Protein AF-A0A2E6XDB7-F1 (afdb_monomer_lite)

Radius of gyration: 21.29 Å; chains: 1; bounding box: 49×50×43 Å

Structure (mmCIF, N/CA/C/O backbone):
data_AF-A0A2E6XDB7-F1
#
_entry.id   AF-A0A2E6XDB7-F1
#
loop_
_atom_site.group_PDB
_atom_site.id
_atom_site.type_symbol
_atom_site.label_atom_id
_atom_site.label_alt_id
_atom_site.label_comp_id
_atom_site.label_asym_id
_atom_site.label_entity_id
_atom_site.label_seq_id
_atom_site.pdbx_PDB_ins_code
_atom_site.Cartn_x
_atom_site.Cartn_y
_atom_site.Cartn_z
_atom_site.occupancy
_atom_site.B_iso_or_equiv
_atom_site.auth_seq_id
_atom_site.auth_comp_id
_atom_site.auth_asym_id
_atom_site.auth_atom_id
_atom_site.pdbx_PDB_model_num
ATOM 1 N N . MET A 1 1 ? 26.866 -33.832 -23.542 1.00 48.91 1 MET A N 1
ATOM 2 C CA . MET A 1 1 ? 25.543 -33.425 -23.009 1.00 48.91 1 MET A CA 1
ATOM 3 C C . MET A 1 1 ? 25.475 -31.968 -22.519 1.00 48.91 1 MET A C 1
ATOM 5 O O . MET A 1 1 ? 24.400 -31.546 -22.131 1.00 48.91 1 MET A O 1
ATOM 9 N N . SER A 1 2 ? 26.541 -31.157 -22.589 1.00 54.69 2 SER A N 1
ATOM 10 C CA . SER A 1 2 ? 26.576 -29.795 -22.012 1.00 54.69 2 SER A CA 1
ATOM 11 C C . SER A 1 2 ? 25.987 -28.664 -22.872 1.00 54.69 2 SER A C 1
ATOM 13 O O . SER A 1 2 ? 25.893 -27.544 -22.392 1.00 54.69 2 SER A O 1
ATOM 15 N N . LYS A 1 3 ? 25.581 -28.919 -24.125 1.00 56.91 3 LYS A N 1
ATOM 16 C CA . LYS A 1 3 ? 25.067 -27.870 -25.036 1.00 56.91 3 LYS A CA 1
ATOM 17 C C . LYS A 1 3 ? 23.538 -27.750 -25.086 1.00 56.91 3 LYS A C 1
ATOM 19 O O . LYS A 1 3 ? 23.031 -26.788 -25.645 1.00 56.91 3 LYS A O 1
ATOM 24 N N . GLN A 1 4 ? 22.802 -28.694 -24.490 1.00 57.06 4 GLN A N 1
ATOM 25 C CA . GLN A 1 4 ? 21.331 -28.704 -24.548 1.00 57.06 4 GLN A CA 1
ATOM 26 C C . GLN A 1 4 ? 20.704 -27.535 -23.770 1.00 57.06 4 GLN A C 1
ATOM 28 O O . GLN A 1 4 ? 19.757 -26.925 -24.251 1.00 57.06 4 GLN A O 1
ATOM 33 N N . ALA A 1 5 ? 21.296 -27.148 -22.633 1.00 57.84 5 ALA A N 1
ATOM 34 C CA . ALA A 1 5 ? 20.873 -25.963 -21.881 1.00 57.84 5 ALA A CA 1
ATOM 35 C C . ALA A 1 5 ? 21.077 -24.655 -22.675 1.00 57.84 5 ALA A C 1
ATOM 37 O O . ALA A 1 5 ? 20.248 -23.756 -22.592 1.00 57.84 5 ALA A O 1
ATOM 38 N N . GLY A 1 6 ? 22.121 -24.573 -23.511 1.00 58.56 6 GLY A N 1
ATOM 39 C CA . GLY A 1 6 ? 22.354 -23.430 -24.403 1.00 58.56 6 GLY A CA 1
ATOM 40 C C . GLY A 1 6 ? 21.320 -23.324 -25.530 1.00 58.56 6 GLY A C 1
ATOM 41 O O . GLY A 1 6 ? 20.831 -22.234 -25.805 1.00 58.56 6 GLY A O 1
ATOM 42 N N . TYR A 1 7 ? 20.898 -24.448 -26.124 1.00 61.88 7 TYR A N 1
ATOM 43 C CA . TYR A 1 7 ? 19.844 -24.447 -27.153 1.00 61.88 7 TYR A CA 1
ATOM 44 C C . TYR A 1 7 ? 18.469 -24.014 -26.623 1.00 61.88 7 TYR A C 1
ATOM 46 O O . TYR A 1 7 ? 17.665 -23.488 -27.386 1.00 61.88 7 TYR A O 1
ATOM 54 N N . MET A 1 8 ? 18.207 -24.202 -25.326 1.00 60.59 8 MET A N 1
ATOM 55 C CA . MET A 1 8 ? 16.996 -23.714 -24.653 1.00 60.59 8 MET A CA 1
ATOM 56 C C . MET A 1 8 ? 17.169 -22.316 -24.047 1.00 60.59 8 MET A C 1
ATOM 58 O O . MET A 1 8 ? 16.264 -21.834 -23.367 1.00 60.59 8 MET A O 1
ATOM 62 N N . GLY A 1 9 ? 18.319 -21.669 -24.259 1.00 55.47 9 GLY A N 1
ATOM 63 C CA . GLY A 1 9 ? 18.545 -20.327 -23.751 1.00 55.47 9 GLY A CA 1
ATOM 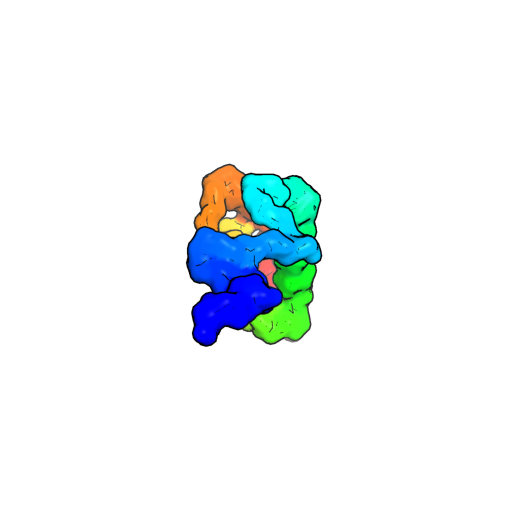64 C C . GLY A 1 9 ? 18.711 -20.273 -22.228 1.00 55.47 9 GLY A C 1
ATOM 65 O O . GLY A 1 9 ? 18.148 -19.419 -21.555 1.00 55.47 9 GLY A O 1
ATOM 66 N N . GLN A 1 10 ? 19.448 -21.209 -21.643 1.00 59.31 10 GLN A N 1
ATOM 67 C CA . GLN A 1 10 ? 19.733 -21.234 -20.207 1.00 59.31 10 GLN A CA 1
ATOM 68 C C . GLN A 1 10 ? 21.232 -21.431 -19.961 1.00 59.31 10 GLN A C 1
ATOM 70 O O . GLN A 1 10 ? 21.656 -22.394 -19.321 1.00 59.31 10 GLN A O 1
ATOM 75 N N . GLU A 1 11 ? 22.064 -20.528 -20.491 1.00 64.75 11 GLU A N 1
ATOM 76 C CA . GLU A 1 11 ? 23.486 -20.503 -20.140 1.00 64.75 11 GLU A CA 1
ATOM 77 C C . GLU A 1 11 ? 23.700 -19.846 -18.770 1.00 64.75 11 GLU A C 1
ATOM 79 O O . GLU A 1 11 ? 23.229 -18.742 -18.505 1.00 64.75 11 GLU A O 1
ATOM 84 N N . LEU A 1 12 ? 24.452 -20.532 -17.902 1.00 53.47 12 LEU A N 1
ATOM 85 C CA . LEU A 1 12 ? 24.605 -20.197 -16.480 1.00 53.47 12 LEU A CA 1
ATOM 86 C C . LEU A 1 12 ? 25.212 -18.802 -16.225 1.00 53.47 12 LEU A C 1
ATOM 88 O O . LEU A 1 12 ? 24.960 -18.208 -15.182 1.00 53.47 12 LEU A O 1
ATOM 92 N N . LEU A 1 13 ? 26.021 -18.298 -17.164 1.00 56.72 13 LEU A N 1
ATOM 93 C CA . LEU A 1 13 ? 26.727 -17.011 -17.076 1.00 56.72 13 LEU A CA 1
ATOM 94 C C . LEU A 1 13 ? 26.396 -16.064 -18.242 1.00 56.72 13 LEU A C 1
ATOM 96 O O . LEU A 1 13 ? 27.038 -15.028 -18.387 1.00 56.72 13 LEU A O 1
ATOM 100 N N . ASN A 1 14 ? 25.421 -16.423 -19.080 1.00 50.94 14 ASN A N 1
ATOM 101 C CA . ASN A 1 14 ? 25.024 -15.635 -20.242 1.00 50.94 14 ASN A CA 1
ATOM 102 C C . ASN A 1 14 ? 23.542 -15.890 -20.573 1.00 50.94 14 ASN A C 1
ATOM 104 O O . ASN A 1 14 ? 23.228 -16.495 -21.601 1.00 50.94 14 ASN A O 1
ATOM 108 N N . PRO A 1 15 ? 22.613 -15.527 -19.669 1.00 49.38 15 PRO A N 1
ATOM 109 C CA . PRO A 1 15 ? 21.199 -15.752 -19.921 1.00 49.38 15 PRO A CA 1
ATOM 110 C C . PRO A 1 15 ? 20.802 -15.020 -21.215 1.00 49.38 15 PRO A C 1
ATOM 112 O O . PRO A 1 15 ? 21.183 -13.862 -21.403 1.00 49.38 15 PRO A O 1
ATOM 115 N N . PRO A 1 16 ? 20.075 -15.673 -22.132 1.00 45.62 16 PRO A N 1
ATOM 116 C CA . PRO A 1 16 ? 19.696 -15.065 -23.393 1.00 45.62 16 PRO A CA 1
ATOM 117 C C . PRO A 1 16 ? 18.766 -13.875 -23.162 1.00 45.62 16 PRO A C 1
ATOM 119 O O . PRO A 1 16 ? 17.914 -13.865 -22.271 1.00 45.62 16 PRO A O 1
ATOM 122 N N . SER A 1 17 ? 18.879 -12.910 -24.068 1.00 54.47 17 SER A N 1
ATOM 123 C CA . SER A 1 17 ? 17.811 -11.966 -24.362 1.00 54.47 17 SER A CA 1
ATOM 124 C C . SER A 1 17 ? 16.621 -12.760 -24.894 1.00 54.47 17 SER A C 1
ATOM 126 O O . SER A 1 17 ? 16.623 -13.191 -26.046 1.00 54.47 17 SER A O 1
ATOM 128 N N . VAL A 1 18 ? 15.595 -12.962 -24.072 1.00 52.28 18 VAL A N 1
ATOM 129 C CA . VAL A 1 18 ? 14.279 -13.293 -24.615 1.00 52.28 18 VAL A CA 1
ATOM 130 C C . VAL A 1 18 ? 13.813 -12.057 -25.381 1.00 52.28 18 VAL A C 1
ATOM 132 O O . VAL A 1 18 ? 13.818 -10.956 -24.827 1.00 52.28 18 VAL A O 1
ATOM 135 N N . GLU A 1 19 ? 13.457 -12.196 -26.657 1.00 56.00 19 GLU A N 1
ATOM 136 C CA . GLU A 1 19 ? 12.737 -11.146 -27.383 1.00 56.00 19 GLU A CA 1
ATOM 137 C C . GLU A 1 19 ? 11.478 -10.783 -26.578 1.00 56.00 19 GLU A C 1
ATOM 139 O O . GLU A 1 19 ? 10.475 -11.491 -26.598 1.00 56.00 19 GLU A O 1
ATOM 144 N N . GLY A 1 20 ? 11.572 -9.724 -25.770 1.00 51.97 20 GLY A N 1
ATOM 145 C CA . GLY A 1 20 ? 10.521 -9.292 -24.851 1.00 51.97 20 GLY A CA 1
ATOM 146 C C . GLY A 1 20 ? 11.003 -8.757 -23.500 1.00 51.97 20 GLY A C 1
ATOM 147 O O . GLY A 1 20 ? 10.253 -8.027 -22.856 1.00 51.97 20 GLY A O 1
ATOM 148 N N . TRP A 1 21 ? 12.232 -9.052 -23.061 1.00 52.66 21 TRP A N 1
ATOM 149 C CA . TRP A 1 21 ? 12.793 -8.461 -21.839 1.00 52.66 21 TRP A CA 1
ATOM 150 C C . TRP A 1 21 ? 13.945 -7.536 -22.207 1.00 52.66 21 TRP A C 1
ATOM 152 O O . TRP A 1 21 ? 15.043 -7.983 -22.524 1.00 52.66 21 TRP A O 1
ATOM 162 N N . HIS A 1 22 ? 13.705 -6.226 -22.143 1.00 52.47 22 HIS A N 1
ATOM 163 C CA . HIS A 1 22 ? 14.794 -5.257 -22.151 1.00 52.47 22 HIS A CA 1
ATOM 164 C C . HIS A 1 22 ? 15.613 -5.471 -20.874 1.00 52.47 22 HIS A C 1
ATOM 166 O O . HIS A 1 22 ? 15.186 -5.071 -19.798 1.00 52.47 22 HIS A O 1
ATOM 172 N N . THR A 1 23 ? 16.751 -6.152 -20.956 1.00 49.47 23 THR A N 1
ATOM 173 C CA . THR A 1 23 ? 17.781 -6.117 -19.909 1.00 49.47 23 THR A CA 1
ATOM 174 C C . THR A 1 23 ? 18.713 -4.923 -20.147 1.00 49.47 23 THR A C 1
ATOM 176 O O . THR A 1 23 ? 18.912 -4.520 -21.291 1.00 49.47 23 THR A O 1
ATOM 179 N N . GLY A 1 24 ? 19.305 -4.367 -19.084 1.00 54.66 24 GLY A N 1
ATOM 180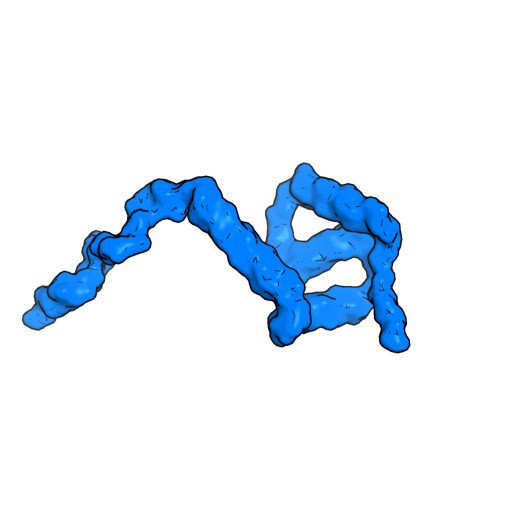 C CA . GLY A 1 24 ? 20.056 -3.096 -19.107 1.00 54.66 24 GLY A CA 1
ATOM 181 C C . GLY A 1 24 ? 19.245 -1.960 -18.476 1.00 54.66 24 GLY A C 1
ATOM 182 O O . GLY A 1 24 ? 18.038 -2.106 -18.369 1.00 54.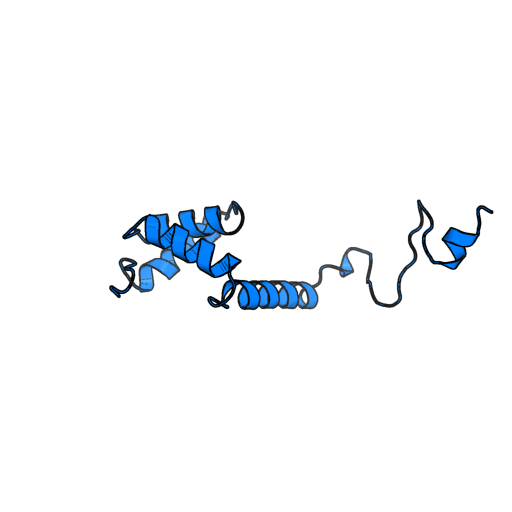66 24 GLY A O 1
ATOM 183 N N . ILE A 1 25 ? 19.876 -0.863 -18.024 1.00 53.59 25 ILE A N 1
ATOM 184 C CA . ILE A 1 25 ? 19.276 0.222 -17.194 1.00 53.59 25 ILE A CA 1
ATOM 185 C C . ILE A 1 25 ? 17.914 0.721 -17.737 1.00 53.59 25 ILE A C 1
ATOM 187 O O . ILE A 1 25 ? 17.022 1.058 -16.962 1.00 53.59 25 ILE A O 1
ATOM 191 N N . GLU A 1 26 ? 17.716 0.635 -19.053 1.00 54.91 26 GLU A N 1
ATOM 192 C CA . GLU A 1 26 ? 16.483 0.946 -19.793 1.00 54.91 26 GLU A CA 1
ATOM 193 C C . GLU A 1 26 ? 15.236 0.117 -19.405 1.00 54.91 26 GLU A C 1
ATOM 195 O O . GLU A 1 26 ? 14.105 0.485 -19.743 1.00 54.91 26 GLU A O 1
ATOM 200 N N . TRP A 1 27 ? 15.406 -0.995 -18.678 1.00 57.44 27 TRP A N 1
ATOM 201 C CA . TRP A 1 27 ? 14.309 -1.817 -18.145 1.00 57.44 27 TRP A CA 1
ATOM 202 C C . TRP A 1 27 ? 13.453 -1.082 -17.104 1.00 57.44 27 TRP A C 1
ATOM 204 O O . TRP A 1 27 ? 12.290 -1.437 -16.888 1.00 57.44 27 TRP A O 1
ATOM 214 N N . ILE A 1 28 ? 14.028 -0.058 -16.463 1.00 64.50 28 ILE A N 1
ATOM 215 C CA . ILE A 1 28 ? 13.323 0.913 -15.629 1.00 64.50 28 ILE A CA 1
ATOM 216 C C . ILE A 1 28 ? 13.237 2.209 -16.426 1.00 64.50 28 ILE A C 1
ATOM 218 O O . ILE A 1 28 ? 14.109 3.067 -16.368 1.00 64.50 28 ILE A O 1
ATOM 222 N N . ASN A 1 29 ? 12.140 2.361 -17.153 1.00 81.06 29 ASN A N 1
ATOM 223 C CA . ASN A 1 29 ? 11.768 3.621 -17.790 1.00 81.06 29 ASN A CA 1
ATOM 224 C C . ASN A 1 29 ? 10.449 4.149 -17.216 1.00 81.06 29 ASN A C 1
ATOM 226 O O . ASN A 1 29 ? 9.690 3.409 -16.581 1.00 81.06 29 ASN A O 1
ATOM 230 N N . SER A 1 30 ? 10.156 5.425 -17.470 1.00 84.00 30 SER A N 1
ATOM 231 C CA . SER A 1 30 ? 8.954 6.106 -16.971 1.00 84.00 30 SER A CA 1
ATOM 232 C C . SER A 1 30 ? 7.656 5.370 -17.326 1.00 84.00 30 SER A C 1
ATOM 234 O O . SER A 1 30 ? 6.765 5.258 -16.486 1.00 84.00 30 SER A O 1
ATOM 236 N N . GLY A 1 31 ? 7.567 4.791 -18.528 1.00 84.06 31 GLY A N 1
ATOM 237 C CA . GLY A 1 31 ? 6.407 4.012 -18.965 1.00 84.06 31 GLY A CA 1
ATOM 238 C C . GLY A 1 31 ? 6.228 2.712 -18.177 1.00 84.06 31 GLY A C 1
ATOM 239 O O . GLY A 1 31 ? 5.135 2.414 -17.695 1.00 84.06 31 GLY A O 1
ATOM 240 N N . SER A 1 32 ? 7.303 1.943 -18.004 1.00 80.44 32 SER A N 1
ATOM 241 C CA . SER A 1 32 ? 7.299 0.712 -17.205 1.00 80.44 32 SER A CA 1
ATOM 242 C C . SER A 1 32 ? 7.032 0.984 -15.719 1.00 80.44 32 SER A C 1
ATOM 244 O O . SER A 1 32 ? 6.321 0.211 -15.077 1.00 80.44 32 SER A O 1
ATOM 246 N N . LEU A 1 33 ? 7.529 2.106 -15.188 1.00 82.62 33 LEU A N 1
ATOM 247 C CA . LEU A 1 33 ? 7.287 2.548 -13.818 1.00 82.62 33 LEU A CA 1
ATOM 248 C C . LEU A 1 33 ? 5.816 2.918 -13.612 1.00 82.62 33 LEU A C 1
ATOM 250 O O . LEU A 1 33 ? 5.194 2.412 -12.683 1.00 82.62 33 LEU A O 1
ATOM 254 N N . MET A 1 34 ? 5.242 3.723 -14.511 1.00 87.56 34 MET A N 1
ATOM 255 C CA . MET A 1 34 ? 3.825 4.095 -14.460 1.00 87.56 34 MET A CA 1
ATOM 256 C C . MET A 1 34 ? 2.923 2.856 -14.488 1.00 87.56 34 MET A C 1
ATOM 258 O O . MET A 1 34 ? 2.002 2.737 -13.686 1.00 87.56 34 MET A O 1
ATOM 262 N N . LYS A 1 35 ? 3.230 1.881 -15.355 1.00 85.62 35 LYS A N 1
ATOM 263 C CA . LYS A 1 35 ? 2.493 0.608 -15.406 1.00 85.62 35 LYS A CA 1
ATOM 264 C C . LYS A 1 35 ? 2.556 -0.157 -14.082 1.00 85.62 35 LYS A C 1
ATOM 266 O O . LYS A 1 35 ? 1.542 -0.704 -13.664 1.00 85.62 35 LYS A O 1
ATOM 271 N N . ARG A 1 3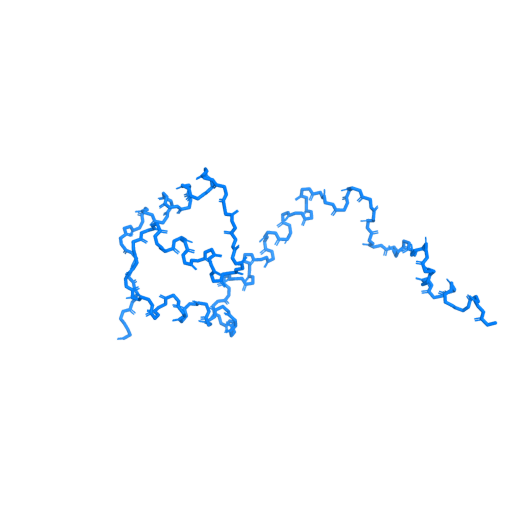6 ? 3.714 -0.189 -13.410 1.00 87.19 36 ARG A N 1
ATOM 272 C CA . ARG A 1 36 ? 3.858 -0.842 -12.094 1.00 87.19 36 ARG A CA 1
ATOM 273 C C . ARG A 1 36 ? 3.074 -0.110 -11.007 1.00 87.19 36 ARG A C 1
ATOM 275 O O . ARG A 1 36 ? 2.422 -0.774 -10.210 1.00 87.19 36 ARG A O 1
ATOM 282 N N . ILE A 1 37 ? 3.112 1.224 -10.995 1.00 89.94 37 ILE A N 1
ATOM 283 C CA . ILE A 1 37 ? 2.342 2.041 -10.046 1.00 89.94 37 ILE A CA 1
ATOM 284 C C . ILE A 1 37 ? 0.846 1.771 -10.218 1.00 89.94 37 ILE A C 1
ATOM 286 O O . ILE A 1 37 ? 0.181 1.439 -9.242 1.00 89.94 37 ILE A O 1
ATOM 290 N N . ASN A 1 38 ? 0.343 1.825 -11.453 1.00 90.62 38 ASN A N 1
ATOM 291 C CA . ASN A 1 38 ? -1.068 1.565 -11.738 1.00 90.62 38 ASN A CA 1
ATOM 292 C C . ASN A 1 38 ? -1.463 0.134 -11.374 1.00 90.62 38 ASN A C 1
ATOM 294 O O . ASN A 1 38 ? -2.469 -0.058 -10.706 1.00 90.62 38 ASN A O 1
ATOM 298 N N . PHE A 1 39 ? -0.639 -0.862 -11.719 1.00 92.19 39 PHE A N 1
ATOM 299 C CA . PHE A 1 39 ? -0.896 -2.246 -11.324 1.00 92.19 39 PHE A CA 1
ATOM 300 C C . PHE A 1 39 ? -1.029 -2.379 -9.802 1.00 92.19 39 PHE A C 1
ATOM 302 O O . PHE A 1 39 ? -1.998 -2.956 -9.325 1.00 92.19 39 PHE A O 1
ATOM 309 N N . VAL A 1 40 ? -0.093 -1.825 -9.024 1.00 90.81 40 VAL A N 1
ATOM 310 C CA . VAL A 1 40 ? -0.163 -1.885 -7.555 1.00 90.81 40 VAL A CA 1
ATOM 311 C C . VAL A 1 40 ? -1.392 -1.141 -7.028 1.00 90.81 40 VAL A C 1
ATOM 313 O O . VAL A 1 40 ? -2.069 -1.666 -6.145 1.00 90.81 40 VAL A O 1
ATOM 316 N N . ALA A 1 41 ? -1.713 0.030 -7.585 1.00 92.56 41 ALA A N 1
ATOM 317 C CA . ALA A 1 41 ? -2.910 0.784 -7.225 1.00 92.56 41 ALA A CA 1
ATOM 318 C C . ALA A 1 41 ? -4.194 -0.022 -7.489 1.00 92.56 41 ALA A C 1
ATOM 320 O O . ALA A 1 41 ? -5.043 -0.101 -6.605 1.00 92.56 41 ALA A O 1
ATOM 321 N N . ASP A 1 42 ? -4.296 -0.699 -8.635 1.00 93.19 42 ASP A N 1
ATOM 322 C CA . ASP A 1 42 ? -5.429 -1.566 -8.975 1.00 93.19 42 ASP A CA 1
ATOM 323 C C . ASP A 1 42 ? -5.511 -2.782 -8.038 1.00 93.19 42 ASP A C 1
ATOM 325 O O . ASP A 1 42 ? -6.593 -3.164 -7.591 1.00 93.19 42 ASP A O 1
ATOM 329 N N . MET A 1 43 ? -4.371 -3.402 -7.704 1.00 91.38 43 MET A N 1
ATOM 330 C CA . MET A 1 43 ? -4.346 -4.578 -6.827 1.00 91.38 43 MET A CA 1
ATOM 331 C C . MET A 1 43 ? -4.707 -4.238 -5.377 1.00 91.38 43 MET A C 1
ATOM 333 O O . MET A 1 43 ? -5.346 -5.059 -4.724 1.00 91.38 43 MET A O 1
ATOM 337 N N . ILE A 1 44 ? -4.279 -3.079 -4.865 1.00 91.38 44 ILE A N 1
ATOM 338 C CA . ILE A 1 44 ? -4.562 -2.639 -3.488 1.00 91.38 44 ILE A CA 1
ATOM 339 C C . ILE A 1 44 ? -5.942 -1.973 -3.390 1.00 91.38 44 ILE A C 1
ATOM 341 O O . ILE A 1 44 ? -6.598 -2.090 -2.359 1.00 91.38 44 ILE A O 1
ATOM 345 N N . GLY A 1 45 ? -6.403 -1.303 -4.449 1.00 91.94 45 GLY A N 1
ATOM 346 C CA . GLY A 1 45 ? -7.716 -0.655 -4.493 1.00 91.94 45 GLY A CA 1
ATOM 347 C C . GLY A 1 45 ? -8.891 -1.635 -4.558 1.00 91.94 45 GLY A C 1
ATOM 348 O O . GLY A 1 45 ? -10.002 -1.292 -4.156 1.00 91.94 45 GLY A O 1
ATOM 349 N N . ASP A 1 46 ? -8.659 -2.864 -5.022 1.00 95.06 46 ASP A N 1
ATOM 350 C CA . ASP A 1 46 ? -9.665 -3.924 -5.053 1.00 95.06 46 ASP A CA 1
ATOM 351 C C . ASP A 1 46 ? -9.853 -4.569 -3.666 1.00 95.06 46 ASP A C 1
ATOM 353 O O . ASP A 1 46 ? -9.184 -5.534 -3.280 1.00 95.06 46 ASP A O 1
ATOM 357 N N . THR A 1 47 ? -10.820 -4.037 -2.917 1.00 94.56 47 THR A N 1
ATOM 358 C CA . THR A 1 47 ? -11.167 -4.473 -1.555 1.00 94.56 47 THR A CA 1
ATOM 359 C C . THR A 1 47 ? -11.819 -5.858 -1.488 1.00 94.56 47 THR A C 1
ATOM 361 O O . THR A 1 47 ? -11.933 -6.421 -0.397 1.00 94.56 47 THR A O 1
ATOM 364 N N . SER A 1 48 ? -12.203 -6.449 -2.628 1.00 94.94 48 SER A N 1
ATOM 365 C CA . SER A 1 48 ? -12.738 -7.817 -2.680 1.00 94.94 48 SER A CA 1
ATOM 366 C C . SER A 1 48 ? -11.651 -8.882 -2.491 1.00 94.94 48 SER A C 1
ATOM 368 O O . SER A 1 48 ? -11.936 -10.032 -2.144 1.00 94.94 48 SER A O 1
ATOM 370 N N . ARG A 1 49 ? -10.380 -8.505 -2.678 1.00 95.31 49 ARG A N 1
ATOM 371 C CA . ARG A 1 49 ? -9.248 -9.424 -2.569 1.00 95.31 49 ARG A CA 1
ATOM 372 C C . ARG A 1 49 ? -9.028 -9.855 -1.124 1.00 95.31 49 ARG A C 1
ATOM 374 O O . ARG A 1 49 ? -8.883 -8.997 -0.253 1.00 95.31 49 ARG A O 1
ATOM 381 N N . PRO A 1 50 ? -8.843 -11.160 -0.853 1.00 96.00 50 PRO A N 1
ATOM 382 C CA . PRO A 1 50 ? -8.642 -11.650 0.510 1.00 96.00 50 PRO A CA 1
ATOM 383 C C . PRO A 1 50 ? -7.467 -10.992 1.246 1.00 96.00 50 PRO A C 1
ATOM 385 O O . PRO A 1 50 ? -7.550 -10.759 2.448 1.00 96.00 50 PRO A O 1
ATOM 388 N N . GLY A 1 51 ? -6.372 -10.683 0.542 1.00 93.50 51 GLY A N 1
ATOM 389 C CA . GLY A 1 51 ? -5.208 -10.007 1.127 1.00 93.50 51 GLY A CA 1
ATOM 390 C C . GLY A 1 51 ? -5.495 -8.555 1.516 1.00 93.50 51 GLY A C 1
ATOM 391 O O . GLY A 1 51 ? -5.192 -8.157 2.637 1.00 93.50 51 GLY A O 1
ATOM 392 N N . VAL A 1 52 ? -6.136 -7.796 0.623 1.00 95.25 52 VAL A N 1
ATOM 393 C CA . VAL A 1 52 ? -6.526 -6.399 0.873 1.00 95.25 52 VAL A CA 1
ATOM 394 C C . VAL A 1 52 ? -7.557 -6.331 1.992 1.00 95.25 52 VAL A C 1
ATOM 396 O O . VAL A 1 52 ? -7.388 -5.558 2.930 1.00 95.25 52 VAL A O 1
ATOM 399 N N . LYS A 1 53 ? -8.566 -7.211 1.969 1.00 95.19 53 LYS A N 1
ATOM 400 C CA . LYS A 1 53 ? -9.550 -7.307 3.047 1.00 95.19 53 LYS A CA 1
ATOM 401 C C . LYS A 1 53 ? -8.880 -7.553 4.401 1.00 95.19 53 LYS A C 1
ATOM 403 O O . LYS A 1 53 ? -9.214 -6.877 5.360 1.00 95.19 53 LYS A O 1
ATOM 408 N N . ARG A 1 54 ? -7.888 -8.447 4.486 1.00 94.94 54 ARG A N 1
ATOM 409 C CA . ARG A 1 54 ? -7.136 -8.672 5.737 1.00 94.94 54 ARG A CA 1
ATOM 410 C C . ARG A 1 54 ? -6.371 -7.434 6.205 1.00 94.94 54 ARG A C 1
ATOM 412 O O . ARG A 1 54 ? -6.260 -7.234 7.408 1.00 94.94 54 ARG A O 1
ATOM 419 N N . ILE A 1 55 ? -5.824 -6.629 5.292 1.00 94.88 55 ILE A N 1
ATOM 420 C CA . ILE A 1 55 ? -5.173 -5.356 5.645 1.00 94.88 55 ILE A CA 1
ATOM 421 C C . ILE A 1 55 ? -6.209 -4.390 6.230 1.00 94.88 55 ILE A C 1
ATOM 423 O O . ILE A 1 55 ? -5.982 -3.838 7.303 1.00 94.88 55 ILE A O 1
ATOM 427 N N . ILE A 1 56 ? -7.366 -4.252 5.578 1.00 93.69 56 ILE A N 1
ATOM 428 C CA . ILE A 1 56 ? -8.471 -3.404 6.046 1.00 93.69 56 ILE A CA 1
ATOM 429 C C . ILE A 1 56 ? -8.993 -3.885 7.405 1.00 93.69 56 ILE A C 1
ATOM 431 O O . ILE A 1 56 ? -9.098 -3.082 8.324 1.00 93.69 56 ILE A O 1
ATOM 435 N N . ASP A 1 57 ? -9.243 -5.186 7.569 1.00 94.00 57 ASP A N 1
ATOM 436 C CA . ASP A 1 57 ? -9.705 -5.782 8.827 1.00 94.00 57 ASP A CA 1
ATOM 437 C C . ASP A 1 57 ? -8.697 -5.513 9.966 1.00 94.00 57 ASP A C 1
ATOM 439 O O . ASP A 1 57 ? -9.086 -5.217 11.096 1.00 94.00 57 ASP A O 1
ATOM 443 N N . ARG A 1 58 ? -7.386 -5.572 9.674 1.00 93.94 58 ARG A N 1
ATOM 444 C CA . ARG A 1 58 ? -6.321 -5.245 10.639 1.00 93.94 58 ARG A CA 1
ATOM 445 C C . ARG A 1 58 ? -6.285 -3.764 10.993 1.00 93.94 58 ARG A C 1
ATOM 447 O O . ARG A 1 58 ? -6.054 -3.467 12.158 1.00 93.94 58 ARG A O 1
ATOM 454 N N . LEU A 1 59 ? -6.513 -2.858 10.040 1.00 93.00 59 LEU A N 1
ATOM 455 C CA . LEU A 1 59 ? -6.671 -1.428 10.330 1.00 93.00 59 LEU A CA 1
ATOM 456 C C . LEU A 1 59 ? -7.931 -1.185 11.174 1.00 93.00 59 LEU A C 1
ATOM 458 O O . LEU A 1 59 ? -7.897 -0.412 12.126 1.00 93.00 59 LEU A O 1
ATOM 462 N N . GLN A 1 60 ? -9.028 -1.884 10.873 1.00 91.75 60 GLN A N 1
ATOM 463 C CA . GLN A 1 60 ? -10.293 -1.750 11.594 1.00 91.75 60 GLN A CA 1
ATOM 464 C C . GLN A 1 60 ? -10.202 -2.207 13.045 1.00 91.75 60 GLN A C 1
ATOM 466 O O . GLN A 1 60 ? -10.756 -1.559 13.933 1.00 91.75 60 GLN A O 1
ATOM 471 N N . ALA A 1 61 ? -9.443 -3.269 13.304 1.00 91.94 61 ALA A N 1
ATOM 472 C CA . ALA A 1 61 ? -9.182 -3.752 14.654 1.00 91.94 61 ALA A CA 1
ATOM 473 C C . ALA A 1 61 ? -8.434 -2.738 15.545 1.00 91.94 61 ALA A C 1
ATOM 475 O O . ALA A 1 61 ? -8.461 -2.884 16.765 1.00 91.94 61 ALA A O 1
ATOM 476 N N . GLN A 1 62 ? -7.791 -1.716 14.967 1.00 89.44 62 GLN A N 1
ATOM 477 C CA . GLN A 1 62 ? -7.109 -0.657 15.721 1.00 89.44 62 GLN A CA 1
ATOM 478 C C . GLN A 1 62 ? -8.051 0.473 16.166 1.00 89.44 62 GLN A C 1
ATOM 480 O O . GLN A 1 62 ? -7.659 1.314 16.970 1.00 89.44 62 GLN A O 1
ATOM 48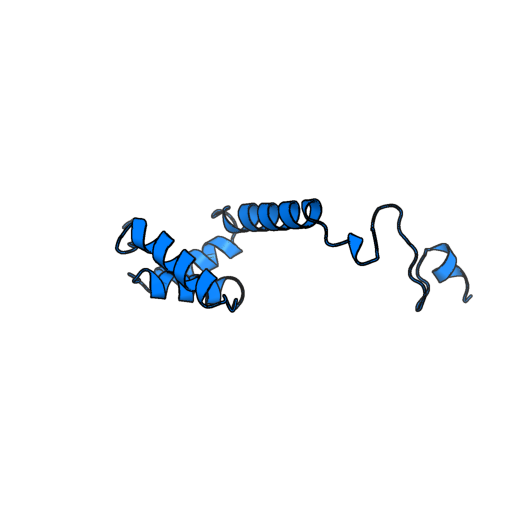5 N N . GLY A 1 63 ? -9.304 0.478 15.697 1.00 88.00 63 GLY A N 1
ATOM 486 C CA . GLY A 1 63 ? -10.300 1.485 16.056 1.00 88.00 63 GLY A CA 1
ATOM 487 C C . GLY A 1 63 ? -10.154 2.790 15.272 1.00 88.00 63 GLY A C 1
ATOM 488 O O . GLY A 1 63 ? -9.798 2.786 14.091 1.00 88.00 63 GLY A O 1
ATOM 489 N N . SER A 1 64 ? -10.511 3.902 15.916 1.00 87.12 64 SER A N 1
ATOM 490 C CA . SER A 1 64 ? -10.355 5.246 15.351 1.00 87.12 64 SER A CA 1
ATOM 491 C C . SER A 1 64 ? -8.888 5.655 15.391 1.00 87.12 64 SER A C 1
ATOM 493 O O . SER A 1 64 ? -8.259 5.571 16.443 1.00 87.12 64 SER A O 1
ATOM 495 N N . LEU A 1 65 ? -8.367 6.119 14.258 1.00 88.81 65 LEU A N 1
ATOM 496 C CA . LEU A 1 65 ? -6.973 6.532 14.107 1.00 88.81 65 LEU A CA 1
ATOM 497 C C . LEU A 1 65 ? -6.914 8.001 13.690 1.00 88.81 65 LEU A C 1
ATOM 499 O O . LEU A 1 65 ? -7.680 8.445 12.825 1.00 88.81 65 LEU A O 1
ATOM 503 N N . GLY A 1 66 ? -5.971 8.747 14.266 1.00 91.19 66 GLY A N 1
ATOM 504 C CA . GLY A 1 66 ? -5.616 10.063 13.747 1.00 91.19 66 GLY A CA 1
ATOM 505 C C . GLY A 1 66 ? -4.979 9.959 12.349 1.00 91.19 66 GLY A C 1
ATOM 506 O O . GLY A 1 66 ? -4.479 8.897 11.981 1.00 91.19 66 GLY A O 1
ATOM 507 N N . PRO A 1 67 ? -4.930 11.043 11.551 1.00 92.88 67 PRO A N 1
ATOM 508 C CA . PRO A 1 67 ? -4.371 10.996 10.195 1.00 92.88 67 PRO A CA 1
ATOM 509 C C . PRO A 1 67 ? -2.923 10.489 10.114 1.00 92.88 67 PRO A C 1
ATOM 511 O O . PRO A 1 67 ? -2.596 9.716 9.218 1.00 92.88 67 PRO A O 1
ATOM 514 N N . ALA A 1 68 ? -2.063 10.896 11.054 1.00 93.50 68 ALA A N 1
ATOM 515 C CA . ALA A 1 68 ? -0.674 10.438 11.110 1.00 93.50 68 ALA A CA 1
ATOM 516 C C . ALA A 1 68 ? -0.579 8.939 11.424 1.00 93.50 68 ALA A C 1
ATOM 518 O O . ALA A 1 68 ? 0.083 8.196 10.704 1.00 93.50 68 ALA A O 1
ATOM 519 N N . GLU A 1 69 ? -1.322 8.491 12.436 1.00 93.56 69 GLU A N 1
ATOM 520 C CA . GLU A 1 69 ? -1.380 7.085 12.836 1.00 93.56 69 GLU A CA 1
ATOM 521 C C . GLU A 1 69 ? -1.960 6.216 11.715 1.00 93.56 69 GLU A C 1
ATOM 523 O O . GLU A 1 69 ? -1.428 5.151 11.427 1.00 93.56 69 GLU A O 1
ATOM 528 N N . LEU A 1 70 ? -3.002 6.682 11.020 1.00 93.31 70 LEU A N 1
ATOM 529 C CA . LEU A 1 70 ? -3.574 5.983 9.870 1.00 93.31 70 LEU A CA 1
ATOM 530 C C . LEU A 1 70 ? -2.525 5.752 8.775 1.00 93.31 70 LEU A C 1
ATOM 532 O O . LEU A 1 70 ? -2.426 4.645 8.244 1.00 93.31 70 LEU A O 1
ATOM 536 N N . VAL A 1 71 ? -1.743 6.783 8.440 1.00 94.69 71 VAL A N 1
ATOM 537 C CA . VAL A 1 71 ? -0.664 6.684 7.447 1.00 94.69 71 VAL A CA 1
ATOM 538 C C . VAL A 1 71 ? 0.412 5.702 7.907 1.00 94.69 71 VAL A C 1
ATOM 540 O O . VAL A 1 71 ? 0.780 4.818 7.133 1.00 94.69 71 VAL A O 1
ATOM 543 N N . ASP A 1 72 ? 0.867 5.801 9.156 1.00 95.19 72 ASP A N 1
ATOM 544 C CA . ASP A 1 72 ? 1.886 4.903 9.714 1.00 95.19 72 ASP A CA 1
ATOM 545 C C . ASP A 1 72 ? 1.442 3.437 9.663 1.00 95.19 72 ASP A C 1
ATOM 547 O O . ASP A 1 72 ? 2.188 2.562 9.221 1.00 95.19 72 ASP A O 1
ATOM 551 N N . GLN A 1 73 ? 0.191 3.172 10.034 1.00 94.81 73 GLN A N 1
ATOM 552 C CA . GLN A 1 73 ? -0.374 1.825 10.054 1.00 94.81 73 GLN A CA 1
ATOM 553 C C . GLN A 1 73 ? -0.590 1.275 8.642 1.00 94.81 73 GLN A C 1
ATOM 555 O O . GLN A 1 73 ? -0.356 0.093 8.392 1.00 94.81 73 GLN A O 1
ATOM 560 N N . CYS A 1 74 ? -0.965 2.118 7.677 1.00 94.44 74 CYS A N 1
ATOM 561 C CA . CYS A 1 74 ? -1.026 1.705 6.275 1.00 94.44 74 CYS A CA 1
ATOM 562 C C . CYS A 1 74 ? 0.363 1.317 5.739 1.00 94.44 74 CYS A C 1
ATOM 564 O O . CYS A 1 74 ? 0.492 0.297 5.059 1.00 94.44 74 CYS A O 1
ATOM 566 N N . LEU A 1 75 ? 1.405 2.091 6.061 1.00 95.12 75 LEU A N 1
ATOM 567 C CA . LEU A 1 75 ? 2.782 1.808 5.641 1.00 95.12 75 LEU A CA 1
ATOM 568 C C . LEU A 1 75 ? 3.333 0.520 6.273 1.00 95.12 75 LEU A C 1
ATOM 570 O O . LEU A 1 75 ? 4.028 -0.237 5.589 1.00 95.12 75 LEU A O 1
ATOM 574 N N . ASP A 1 76 ? 2.994 0.246 7.536 1.00 95.56 76 ASP A N 1
ATOM 575 C CA . ASP A 1 76 ? 3.370 -0.994 8.224 1.00 95.56 76 ASP A CA 1
ATOM 576 C C . ASP A 1 76 ? 2.669 -2.224 7.628 1.00 95.56 76 ASP A C 1
ATOM 578 O O . ASP A 1 76 ? 3.297 -3.246 7.356 1.00 95.56 76 ASP A O 1
ATOM 582 N N . LEU A 1 77 ? 1.366 -2.131 7.350 1.00 94.06 77 LEU A N 1
ATOM 583 C CA . LEU A 1 77 ? 0.579 -3.282 6.903 1.00 94.06 77 LEU A CA 1
ATOM 584 C C . LEU A 1 77 ? 0.800 -3.664 5.437 1.00 94.06 77 LEU A C 1
ATOM 586 O O . LEU A 1 77 ? 0.670 -4.842 5.096 1.00 94.06 77 LEU A O 1
ATOM 590 N N . VAL A 1 78 ? 1.109 -2.696 4.570 1.00 90.50 78 VAL A N 1
ATOM 591 C CA . VAL A 1 78 ? 1.295 -2.934 3.128 1.00 90.50 78 VAL A CA 1
ATOM 592 C C . VAL A 1 78 ? 2.654 -3.571 2.815 1.00 90.50 78 VAL A C 1
ATOM 594 O O . VAL A 1 78 ? 2.771 -4.288 1.821 1.00 90.50 78 VAL A O 1
ATOM 597 N N . GLY A 1 79 ? 3.679 -3.366 3.646 1.00 87.38 79 GLY A N 1
ATOM 598 C CA . GLY A 1 79 ? 5.009 -3.919 3.372 1.00 87.38 79 GLY A CA 1
ATOM 599 C C . GLY A 1 79 ? 6.145 -3.164 4.061 1.00 87.38 79 GLY A C 1
ATOM 600 O O . GLY A 1 79 ? 7.078 -2.755 3.375 1.00 87.38 79 GLY A O 1
ATOM 601 N N . PRO A 1 80 ? 6.077 -3.026 5.394 1.00 88.00 80 PRO A N 1
ATOM 602 C CA . PRO A 1 80 ? 6.806 -2.055 6.225 1.00 88.00 80 PRO A CA 1
ATOM 603 C C . PRO A 1 80 ? 7.577 -0.963 5.468 1.00 88.00 80 PRO A C 1
ATOM 605 O O . PRO A 1 80 ? 8.813 -0.917 5.468 1.00 88.00 80 PRO A O 1
ATOM 608 N N . VAL A 1 81 ? 6.840 -0.098 4.767 1.00 91.06 81 VAL A N 1
ATOM 609 C CA . VAL A 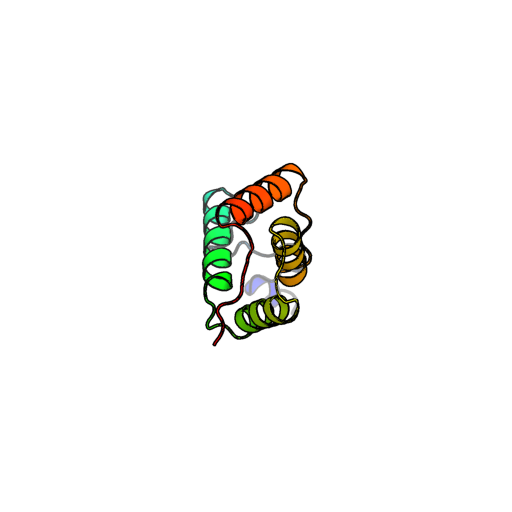1 81 ? 7.413 0.864 3.821 1.00 91.06 81 VAL A CA 1
ATOM 610 C C . VAL A 1 81 ? 7.962 2.076 4.570 1.00 91.06 81 VAL A C 1
ATOM 612 O O . VAL A 1 81 ? 7.225 2.816 5.215 1.00 91.06 81 VAL A O 1
ATOM 615 N N . LYS A 1 82 ? 9.264 2.342 4.428 1.00 92.50 82 LYS A N 1
ATOM 616 C CA . LYS A 1 82 ? 9.883 3.567 4.950 1.00 92.50 82 LYS A CA 1
ATOM 617 C C . LYS A 1 82 ? 9.691 4.720 3.970 1.00 92.50 82 LYS A C 1
ATOM 619 O O . LYS A 1 82 ? 10.483 4.892 3.044 1.00 92.50 82 LYS A O 1
ATOM 624 N N . ALA A 1 83 ? 8.641 5.508 4.177 1.00 91.94 83 ALA A N 1
ATOM 625 C CA . ALA A 1 83 ? 8.457 6.764 3.460 1.00 91.94 83 ALA A CA 1
ATOM 626 C C . ALA A 1 83 ? 9.493 7.809 3.918 1.00 91.94 83 ALA A C 1
ATOM 628 O O . ALA A 1 83 ? 9.821 7.903 5.101 1.00 91.94 83 ALA A O 1
ATOM 629 N N . GLY A 1 84 ? 10.010 8.611 2.983 1.00 95.94 84 GLY A N 1
ATOM 630 C CA . GLY A 1 84 ? 10.811 9.787 3.334 1.00 95.94 84 GLY A CA 1
ATOM 631 C C . GLY A 1 84 ? 9.951 10.849 4.025 1.00 95.94 84 GLY A C 1
ATOM 632 O O . GLY A 1 84 ? 8.752 10.922 3.764 1.00 95.94 84 GLY A O 1
ATOM 633 N N . ALA A 1 85 ? 10.556 11.699 4.863 1.00 96.06 85 ALA A N 1
ATOM 634 C CA . ALA A 1 85 ? 9.830 12.678 5.685 1.00 96.06 85 ALA A CA 1
ATOM 635 C C . ALA A 1 85 ? 8.860 13.564 4.878 1.00 96.06 85 ALA A C 1
ATOM 637 O O . ALA A 1 85 ? 7.713 13.734 5.274 1.00 96.06 85 ALA A O 1
ATOM 638 N N . ALA A 1 86 ? 9.285 14.055 3.709 1.00 97.44 86 ALA A N 1
ATOM 639 C CA . ALA A 1 86 ? 8.430 14.861 2.835 1.00 97.44 86 ALA A CA 1
ATOM 640 C C . ALA A 1 86 ? 7.226 14.072 2.287 1.00 97.44 86 ALA A C 1
ATOM 642 O O . ALA A 1 86 ? 6.107 14.576 2.284 1.00 97.44 86 ALA A O 1
ATOM 643 N N . SER A 1 87 ? 7.433 12.825 1.849 1.00 96.38 87 SER A N 1
ATOM 644 C CA . SER A 1 87 ? 6.348 11.974 1.341 1.00 96.38 87 SER A CA 1
ATOM 645 C C . SER A 1 87 ? 5.380 11.570 2.446 1.00 96.38 87 SER A C 1
ATOM 647 O O . SER A 1 87 ? 4.174 11.570 2.231 1.00 96.38 87 SER A O 1
ATOM 649 N N . HIS A 1 88 ? 5.899 11.253 3.634 1.00 96.62 88 HIS A N 1
ATOM 650 C CA . HIS A 1 88 ? 5.077 10.970 4.807 1.00 96.62 88 HIS A CA 1
ATOM 651 C C . HIS A 1 88 ? 4.200 12.173 5.158 1.00 96.62 88 HIS A C 1
ATOM 653 O O . HIS A 1 88 ? 2.983 12.034 5.225 1.00 96.62 88 HIS A O 1
ATOM 659 N N . GLN A 1 89 ? 4.792 13.368 5.244 1.00 97.12 89 GLN A N 1
ATOM 660 C CA . GLN A 1 89 ? 4.054 14.599 5.509 1.00 97.12 89 GLN A CA 1
ATOM 661 C C . GLN A 1 89 ? 2.930 14.827 4.486 1.00 97.12 89 GLN A C 1
ATOM 663 O O . GLN A 1 89 ? 1.800 15.100 4.879 1.00 97.12 89 GLN A O 1
ATOM 668 N N . GLN A 1 90 ? 3.199 14.644 3.191 1.00 96.88 90 GLN A N 1
ATOM 669 C CA . GLN A 1 90 ? 2.178 14.772 2.144 1.00 96.88 90 GLN A CA 1
ATOM 670 C C . GLN A 1 90 ? 1.027 13.767 2.305 1.00 96.88 90 GLN A C 1
ATOM 672 O O . GLN A 1 90 ? -0.134 14.118 2.092 1.00 96.88 90 GLN A O 1
ATOM 677 N N . LEU A 1 91 ? 1.324 12.523 2.694 1.00 95.31 91 LEU A N 1
ATOM 678 C CA . LEU A 1 91 ? 0.302 11.508 2.965 1.00 95.31 91 LEU A CA 1
ATOM 679 C C . LEU A 1 91 ? -0.559 11.891 4.177 1.00 95.31 91 LEU A C 1
ATOM 681 O O . LEU A 1 91 ? -1.782 11.758 4.119 1.00 95.31 91 LEU A O 1
ATOM 685 N N . VAL A 1 92 ? 0.055 12.403 5.249 1.00 95.50 92 VAL A N 1
ATOM 686 C CA . VAL A 1 92 ? -0.659 12.858 6.455 1.00 95.50 92 VAL A CA 1
ATOM 687 C C . VAL A 1 92 ? -1.521 14.080 6.161 1.00 95.50 92 VAL A C 1
ATOM 689 O O . VAL A 1 92 ? -2.680 14.127 6.578 1.00 95.50 92 VAL A O 1
ATOM 692 N N . GLU A 1 93 ? -1.000 15.052 5.412 1.00 95.50 93 GLU A N 1
ATOM 693 C CA . GLU A 1 93 ? -1.760 16.216 4.949 1.00 95.50 93 GLU A CA 1
ATOM 694 C C . GLU A 1 93 ? -2.970 15.778 4.123 1.00 95.50 93 GLU A C 1
ATOM 696 O O . GLU A 1 93 ? -4.079 16.254 4.362 1.00 95.50 93 GLU A O 1
ATOM 701 N N . HIS A 1 94 ? -2.789 14.822 3.207 1.00 93.88 94 HIS A N 1
ATOM 702 C CA . HIS A 1 94 ? -3.882 14.270 2.414 1.00 93.88 94 HIS A CA 1
ATOM 703 C C . HIS A 1 94 ? -4.939 13.572 3.281 1.00 93.88 94 HIS A C 1
ATOM 705 O O . HIS A 1 94 ? -6.128 13.858 3.144 1.00 93.88 94 HIS A O 1
ATOM 711 N N . ALA A 1 95 ? -4.524 12.703 4.207 1.00 92.56 95 ALA A N 1
ATOM 712 C CA . ALA A 1 95 ? -5.436 12.020 5.124 1.00 92.56 95 ALA A CA 1
ATOM 713 C C . ALA A 1 95 ? -6.220 13.013 6.003 1.00 92.56 95 ALA A C 1
ATOM 715 O O . ALA A 1 95 ? -7.413 12.832 6.244 1.00 92.56 95 ALA A O 1
ATOM 716 N N . SER A 1 96 ? -5.577 14.112 6.406 1.00 92.06 96 SER A N 1
ATOM 717 C CA . SER A 1 96 ? -6.175 15.153 7.250 1.00 92.06 96 SER A CA 1
ATOM 718 C C . SER A 1 96 ? -7.281 15.948 6.551 1.00 92.06 96 SER A C 1
ATOM 720 O O . SER A 1 96 ? -8.155 16.490 7.227 1.00 92.06 96 SER A O 1
ATOM 722 N N . GLN A 1 97 ? -7.310 15.992 5.212 1.00 90.25 97 GLN A N 1
ATOM 723 C CA . GLN A 1 97 ? -8.348 16.711 4.454 1.00 90.25 97 GLN A CA 1
ATOM 724 C C . GLN A 1 97 ? -9.762 16.177 4.720 1.00 90.25 97 GLN A C 1
ATOM 726 O O . GLN A 1 97 ? -10.736 16.897 4.506 1.00 90.25 97 GLN A O 1
ATOM 731 N N . ARG A 1 98 ? -9.890 14.926 5.182 1.00 74.62 98 ARG A N 1
ATOM 732 C CA . ARG A 1 98 ? -11.178 14.294 5.505 1.00 74.62 98 ARG A CA 1
ATOM 733 C C . ARG A 1 98 ? -11.488 14.250 7.006 1.00 74.62 98 ARG A C 1
ATOM 735 O O . ARG A 1 98 ? -12.525 13.710 7.380 1.00 74.62 98 ARG A O 1
ATOM 742 N N . GLY A 1 99 ? -10.648 14.860 7.846 1.00 72.25 99 GLY A N 1
ATOM 743 C CA . GLY A 1 99 ? -10.805 14.861 9.301 1.00 72.25 99 GLY A CA 1
ATOM 744 C C . GLY A 1 99 ? -10.430 13.527 9.954 1.00 72.25 99 GLY A C 1
ATOM 745 O O . GLY A 1 99 ? -9.622 12.768 9.425 1.00 72.25 99 GLY A O 1
ATOM 746 N N . GLU A 1 100 ? -10.993 13.259 11.135 1.00 72.19 100 GLU A N 1
ATOM 747 C CA . GLU A 1 100 ? -10.769 12.006 11.866 1.00 72.19 100 GLU A CA 1
ATOM 748 C C . GLU A 1 100 ? -11.302 10.809 11.068 1.00 72.19 100 GLU A C 1
ATOM 750 O O . GLU A 1 100 ? -12.463 10.791 10.646 1.00 72.19 100 GLU A O 1
ATOM 755 N N . PHE A 1 101 ? -10.461 9.792 10.876 1.00 76.88 101 PHE A N 1
ATOM 756 C CA . PHE A 1 101 ? -10.861 8.594 10.159 1.00 76.88 101 PHE A CA 1
ATOM 757 C C . PHE A 1 101 ? -11.711 7.696 11.062 1.00 76.88 101 PHE A C 1
ATOM 759 O O . PHE A 1 101 ? -11.274 7.247 12.123 1.00 76.88 101 PHE A O 1
ATOM 766 N N . ARG A 1 102 ? -12.942 7.428 10.621 1.00 77.31 102 ARG A N 1
ATOM 767 C CA . ARG A 1 102 ? -13.912 6.595 11.334 1.00 77.31 102 ARG A CA 1
ATOM 768 C C . ARG A 1 102 ? -14.390 5.475 10.426 1.00 77.31 102 ARG A C 1
ATOM 770 O O . ARG A 1 102 ? -14.828 5.725 9.304 1.00 77.31 102 ARG A O 1
ATOM 777 N N . TRP A 1 103 ? -14.352 4.250 10.933 1.00 82.00 103 TRP A N 1
ATOM 778 C CA . TRP A 1 103 ? -15.021 3.126 10.288 1.00 82.00 103 TRP A CA 1
ATOM 779 C C . TRP A 1 103 ? -16.528 3.362 10.314 1.00 82.00 103 TRP A C 1
ATOM 781 O O . TRP A 1 103 ? -17.078 3.734 11.351 1.00 82.00 103 TRP A O 1
ATOM 791 N N . GLY A 1 104 ? -17.202 3.155 9.182 1.00 66.88 104 GLY A N 1
ATOM 792 C CA . GLY A 1 104 ? -18.660 3.115 9.174 1.00 66.88 104 GLY A CA 1
ATOM 793 C C . GLY A 1 104 ? -19.134 2.024 10.133 1.00 66.88 104 GLY A C 1
ATOM 794 O O . GLY A 1 104 ? -18.633 0.899 10.087 1.00 66.88 104 GLY A O 1
ATOM 795 N N . THR A 1 105 ? -20.061 2.358 11.026 1.00 56.38 105 THR A N 1
ATOM 796 C CA . THR A 1 105 ? -20.779 1.351 11.810 1.00 56.38 105 THR A CA 1
ATOM 797 C C . THR A 1 105 ? -21.589 0.493 10.843 1.00 56.38 105 THR A C 1
ATOM 799 O O . THR A 1 105 ? -22.323 1.048 10.022 1.00 56.38 105 THR A O 1
ATOM 802 N N . ALA A 1 106 ? -21.414 -0.828 10.917 1.00 46.25 106 ALA A N 1
ATOM 803 C CA . ALA A 1 106 ? -22.312 -1.780 10.267 1.00 46.25 106 ALA A CA 1
ATOM 804 C C . ALA A 1 106 ? -23.733 -1.664 10.836 1.00 46.25 106 ALA A C 1
ATOM 806 O O . ALA A 1 106 ? -23.850 -1.346 12.044 1.00 46.25 106 ALA A O 1
#

Foldseek 3Di:
DPCPCVVVQNDPPQRDPDPPQPPDPVSDDPVNVVVVVVVVCVVLVPCVDPLNVVLVVVLVVVFWDQLLRSLCSNCCSVPVHDDDPVRSVVSSVVSPVVPTDHDDDD

pLDDT: mean 80.48, std 17.09, range [45.62, 97.44]

Sequence (106 aa):
MSKQAGYMGQELLNPPSVEGWHTGIEWINSGSLMKRINFVADMIGDTSRPGVKRIIDRLQAQGSLGPAELVDQCLDLVGPVKAGAASHQQLVEHASQRGEFRWGTA

Secondary structure (DSSP, 8-state):
-TTHHHHTT--TTS----TT---SGGGS-HHHHHHHHHHHHHHHH-TTSHHHHHHHHHHHTT-SB-HHHHHHHHHHHHS-----HHHHHHHHHHHHTT-SB-PPP-